Protein AF-N4XFB5-F1 (afdb_monomer)

Mean predicted aligned error: 8.37 Å

Nearest PDB structures (foldseek):
  8a1b-assembly1_A  TM=2.546E-01  e=5.188E+00  Escherichia coli

Radius of gyration: 20.3 Å; Cα contacts (8 Å, |Δi|>4): 115; chains: 1; bounding box: 40×22×82 Å

Secondary structure (DSSP, 8-state):
------------GGGS------HHHHTT--SSSB--SEEGGGTEE--PBPPHHHHHHHHHHHHHHHTS---TTTTHHHHHHHHHHHS-TTTTGGGHHHHHHHHHHHHHHH--

Foldseek 3Di:
DDDDPPPPPPPPPPPPPLPQDQLCVLLVPDPLQAAQDADVVVRGGGGHHADPVLSVVLVVLRVVVSNDDLALVVCLVSLLSNNCSRHDPPPCNVCSVVSSVSSNVSSVVVPD

Sequence (112 aa):
MTLNISRHSFVDSNTRSHQQWYPRDVLEICRDGRCVGYAHTKRRKCRMLIGSYSVSTMNEILDEMSRQLPDPTILRPQLRSLASYGLCGQFHRGQADSMVCKWSSMIYAAFP

Solvent-accessible surface area (backbone atoms only — not comparable to full-atom values): 6706 Å² total; per-residue (Å²): 139,83,86,81,81,80,77,77,75,76,77,69,84,76,70,72,61,85,72,73,52,58,50,49,70,64,59,68,58,72,96,72,54,38,17,72,35,72,35,71,97,73,75,40,71,35,80,53,66,46,55,68,68,32,50,52,51,40,51,53,51,41,54,57,52,34,77,47,78,81,41,51,79,79,42,41,67,57,38,43,50,42,26,61,43,33,23,35,79,88,83,32,55,87,44,28,66,61,47,30,54,52,43,34,52,40,35,45,71,76,52,119

Organism: Cochliobolus heterostrophus (strain C4 / ATCC 48331 / race T) (NCBI:txid665024)

Structure (mmCIF, N/CA/C/O backbone):
data_AF-N4XFB5-F1
#
_entry.id   AF-N4XFB5-F1
#
loop_
_atom_site.group_PDB
_atom_site.id
_atom_site.type_symbol
_atom_site.label_atom_id
_atom_site.label_alt_id
_atom_site.label_comp_id
_atom_site.label_asym_id
_atom_site.label_entity_id
_atom_site.label_seq_id
_atom_site.pdbx_PDB_ins_code
_atom_site.Cartn_x
_atom_site.Cartn_y
_atom_site.Cartn_z
_atom_site.occupancy
_atom_site.B_iso_or_equiv
_atom_site.auth_seq_id
_atom_site.auth_comp_id
_atom_site.auth_asym_id
_atom_site.auth_atom_id
_atom_site.pdbx_PDB_model_num
ATOM 1 N N . MET A 1 1 ? -24.905 2.165 62.724 1.00 39.31 1 MET A N 1
ATOM 2 C CA . MET A 1 1 ? -25.378 2.580 61.387 1.00 39.31 1 MET A CA 1
ATOM 3 C C . MET A 1 1 ? -24.157 2.710 60.492 1.00 39.31 1 MET A C 1
ATOM 5 O O . MET A 1 1 ? -23.426 3.682 60.607 1.00 39.31 1 MET A O 1
ATOM 9 N N . THR A 1 2 ? -23.854 1.678 59.712 1.00 39.84 2 THR A N 1
ATOM 10 C CA . THR A 1 2 ? -22.673 1.602 58.839 1.00 39.84 2 THR A CA 1
ATOM 11 C C . THR A 1 2 ? -23.086 1.951 57.411 1.00 39.84 2 THR A C 1
ATOM 13 O O . THR A 1 2 ? -23.990 1.331 56.856 1.00 39.84 2 THR A O 1
ATOM 16 N N . LEU A 1 3 ? -22.466 2.989 56.844 1.00 42.28 3 LEU A N 1
ATOM 17 C CA . LEU A 1 3 ? -22.739 3.474 55.492 1.00 42.28 3 LEU A CA 1
ATOM 18 C C . LEU A 1 3 ? -22.138 2.513 54.460 1.00 42.28 3 LEU A C 1
ATOM 20 O O . LEU A 1 3 ? -20.931 2.285 54.420 1.00 42.28 3 LEU A O 1
ATOM 24 N N . ASN A 1 4 ? -23.021 1.945 53.645 1.00 37.03 4 ASN A N 1
ATOM 25 C CA . ASN A 1 4 ? -22.719 1.052 52.538 1.00 37.03 4 ASN A CA 1
ATOM 26 C C . ASN A 1 4 ? -22.243 1.896 51.343 1.00 37.03 4 ASN A C 1
ATOM 28 O O . ASN A 1 4 ? -23.046 2.562 50.693 1.00 37.03 4 ASN A O 1
ATOM 32 N N . ILE A 1 5 ? -20.935 1.924 51.084 1.00 48.41 5 ILE A N 1
ATOM 33 C CA . ILE A 1 5 ? -20.376 2.595 49.906 1.00 48.41 5 ILE A CA 1
ATOM 34 C C . ILE A 1 5 ? -20.494 1.624 48.732 1.00 48.41 5 ILE A C 1
ATOM 36 O O . ILE A 1 5 ? -19.649 0.750 48.530 1.00 48.41 5 ILE A O 1
ATOM 40 N N . SER A 1 6 ? -21.567 1.773 47.956 1.00 47.50 6 SER A N 1
ATOM 41 C CA . SER A 1 6 ? -21.706 1.128 46.655 1.00 47.50 6 SER A CA 1
ATOM 42 C C . SER A 1 6 ? -20.611 1.648 45.724 1.00 47.50 6 SER A C 1
ATOM 44 O O . SER A 1 6 ? -20.660 2.778 45.239 1.00 47.50 6 SER A O 1
ATOM 46 N N . ARG A 1 7 ? -19.597 0.810 45.486 1.00 47.44 7 ARG A N 1
ATOM 47 C CA . ARG A 1 7 ? -18.624 0.986 44.405 1.00 47.44 7 ARG A CA 1
ATOM 48 C C . ARG A 1 7 ? -19.383 1.009 43.081 1.00 47.44 7 ARG A C 1
ATOM 50 O O . ARG A 1 7 ? -19.748 -0.038 42.557 1.00 47.44 7 ARG A O 1
ATOM 57 N N . HIS A 1 8 ? -19.599 2.205 42.545 1.00 48.97 8 HIS A N 1
ATOM 58 C CA . HIS A 1 8 ? -19.848 2.383 41.124 1.00 48.97 8 HIS A CA 1
ATOM 59 C C . HIS A 1 8 ? -18.661 1.775 40.376 1.00 48.97 8 HIS A C 1
ATOM 61 O O . HIS A 1 8 ? -17.552 2.310 40.402 1.00 48.97 8 HIS A O 1
ATOM 67 N N . SER A 1 9 ? -18.884 0.620 39.756 1.00 51.25 9 SER A N 1
ATOM 68 C CA . SER A 1 9 ? -17.999 0.080 38.739 1.00 51.25 9 SER A CA 1
ATOM 69 C C . SER A 1 9 ? -17.958 1.091 37.599 1.00 51.25 9 SER A C 1
ATOM 71 O O . SER A 1 9 ? -18.912 1.202 36.828 1.00 51.25 9 SER A O 1
ATOM 73 N N . PHE A 1 10 ? -16.872 1.863 37.537 1.00 49.97 10 PHE A N 1
ATOM 74 C CA . PHE A 1 10 ? -16.457 2.545 36.323 1.00 49.97 10 PHE A CA 1
ATOM 75 C C . PHE A 1 10 ? -16.399 1.477 35.235 1.00 49.97 10 PHE A C 1
ATOM 77 O O . PHE A 1 10 ? -15.565 0.575 35.278 1.00 49.97 10 PHE A O 1
ATOM 84 N N . VAL A 1 11 ? -17.358 1.527 34.317 1.00 54.25 11 VAL A N 1
ATOM 85 C CA . VAL A 1 11 ? -17.288 0.765 33.080 1.00 54.25 11 VAL A CA 1
ATOM 86 C C . VAL A 1 11 ? -16.102 1.358 32.337 1.00 54.25 11 VAL A C 1
ATOM 88 O O . VAL A 1 11 ? -16.174 2.473 31.828 1.00 54.25 11 VAL A O 1
ATOM 91 N N . ASP A 1 12 ? -14.978 0.649 32.395 1.00 46.31 12 ASP A N 1
ATOM 92 C CA . ASP A 1 12 ? -13.750 0.993 31.700 1.00 46.31 12 ASP A CA 1
ATOM 93 C C . ASP A 1 12 ? -14.048 1.070 30.197 1.00 46.31 12 ASP A C 1
ATOM 95 O O . ASP A 1 12 ? -14.167 0.059 29.500 1.00 46.31 12 ASP A O 1
ATOM 99 N N . SER A 1 13 ? -14.132 2.296 29.682 1.00 53.94 13 SER A N 1
ATOM 100 C CA . SER A 1 13 ? -14.209 2.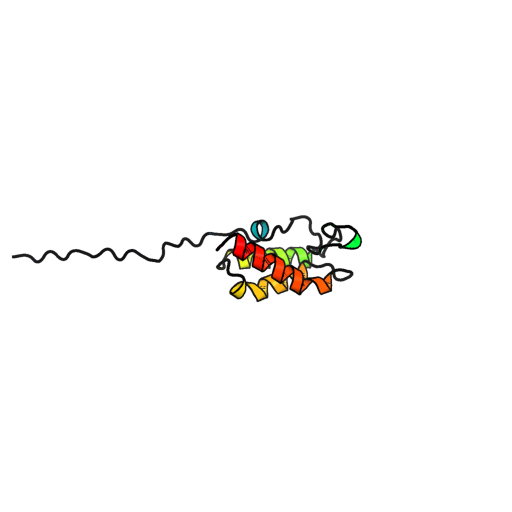624 28.251 1.00 53.94 13 SER A CA 1
ATOM 101 C C . SER A 1 13 ? -12.972 2.168 27.452 1.00 53.94 13 SER A C 1
ATOM 103 O O . SER A 1 13 ? -12.875 2.436 26.258 1.00 53.94 13 SER A O 1
ATOM 105 N N . ASN A 1 14 ? -12.029 1.466 28.089 1.00 49.50 14 ASN A N 1
ATOM 106 C CA . ASN A 1 14 ? -10.767 0.974 27.533 1.00 49.50 14 ASN A CA 1
ATOM 107 C C . ASN A 1 14 ? -10.856 -0.411 26.867 1.00 49.50 14 ASN A C 1
ATOM 109 O O . ASN A 1 14 ? -9.843 -0.972 26.462 1.00 49.50 14 ASN A O 1
ATOM 113 N N . THR A 1 15 ? -12.056 -0.973 26.720 1.00 46.00 15 THR A N 1
ATOM 114 C CA . THR A 1 15 ? -12.273 -2.277 26.066 1.00 46.00 15 THR A CA 1
ATOM 115 C C . THR A 1 15 ? -12.784 -2.165 24.629 1.00 46.00 15 THR A C 1
ATOM 117 O O . THR A 1 15 ? -13.276 -3.143 24.067 1.00 46.00 15 THR A O 1
ATOM 120 N N . ARG A 1 16 ? -12.566 -1.029 23.949 1.00 48.97 16 ARG A N 1
ATOM 121 C CA . ARG A 1 16 ? -12.325 -1.095 22.499 1.00 48.97 16 ARG A CA 1
ATOM 122 C C . ARG A 1 16 ? -10.935 -1.685 22.319 1.00 48.97 16 ARG A C 1
ATOM 124 O O . ARG A 1 16 ? -9.958 -0.962 22.164 1.00 48.97 16 ARG A O 1
ATOM 131 N N . SER A 1 17 ? -10.890 -3.010 22.455 1.00 51.59 17 SER A N 1
ATOM 132 C CA . SER A 1 17 ? -9.810 -3.887 22.026 1.00 51.59 17 SER A CA 1
ATOM 133 C C . SER A 1 17 ? -9.049 -3.213 20.893 1.00 51.59 17 SER A C 1
ATOM 135 O O . SER A 1 17 ? -9.672 -2.831 19.900 1.00 51.59 17 SER A O 1
ATOM 137 N N . HIS A 1 18 ? -7.737 -3.026 21.059 1.00 55.34 18 HIS A N 1
ATOM 138 C CA . HIS A 1 18 ? -6.827 -2.831 19.939 1.00 55.34 18 HIS A CA 1
ATOM 139 C C . HIS A 1 18 ? -7.069 -4.005 18.996 1.00 55.34 18 HIS A C 1
ATOM 141 O O . HIS A 1 18 ? -6.447 -5.059 19.129 1.00 55.34 18 HIS A O 1
ATOM 147 N N . GLN A 1 19 ? -8.053 -3.866 18.113 1.00 62.16 19 GLN A N 1
ATOM 148 C CA . GLN A 1 19 ? -8.410 -4.891 17.169 1.00 62.16 19 GLN A CA 1
ATOM 149 C C . GLN A 1 19 ? -7.236 -4.908 16.216 1.00 62.16 19 GLN A C 1
ATOM 151 O O . GLN A 1 19 ? -7.091 -4.031 15.367 1.00 62.16 19 GLN A O 1
ATOM 156 N N . GLN A 1 20 ? -6.328 -5.840 16.484 1.00 75.69 20 GLN A N 1
ATOM 157 C CA . GLN A 1 20 ? -5.143 -6.053 15.692 1.00 75.69 20 GLN A CA 1
ATOM 158 C C . GLN A 1 20 ? -5.643 -6.332 14.280 1.00 75.69 20 GLN A C 1
ATOM 160 O O . GLN A 1 20 ? -6.251 -7.367 14.008 1.00 75.69 20 GLN A O 1
ATOM 165 N N . TRP A 1 21 ? -5.503 -5.336 13.415 1.00 93.69 21 TRP A N 1
ATOM 166 C CA . TRP A 1 21 ? -5.894 -5.444 12.027 1.00 93.69 21 TRP A CA 1
ATOM 167 C C . TRP A 1 21 ? -4.688 -5.911 11.226 1.00 93.69 21 TRP A C 1
ATOM 169 O O . TRP A 1 21 ? -3.540 -5.742 11.640 1.00 93.69 21 TRP A O 1
ATOM 179 N N . TYR A 1 22 ? -4.950 -6.526 10.078 1.00 95.94 22 TYR A N 1
ATOM 180 C CA . TYR A 1 22 ? -3.917 -7.045 9.193 1.00 95.94 22 TYR A CA 1
ATOM 181 C C . TYR A 1 22 ? -3.857 -6.150 7.950 1.00 95.94 22 TYR A C 1
ATOM 183 O O . TYR A 1 22 ? -4.614 -6.383 7.004 1.00 95.94 22 TYR A O 1
ATOM 191 N N . PRO A 1 23 ? -2.977 -5.121 7.908 1.00 97.00 23 PRO A N 1
ATOM 192 C CA . PRO A 1 23 ? -2.996 -4.123 6.840 1.00 97.00 23 PRO A CA 1
ATOM 193 C C . PRO A 1 23 ? -2.843 -4.735 5.459 1.00 97.00 23 PRO A C 1
ATOM 195 O O . PRO A 1 23 ? -3.472 -4.303 4.506 1.00 97.00 23 PRO A O 1
ATOM 198 N N . ARG A 1 24 ? -2.044 -5.794 5.337 1.00 97.56 24 ARG A N 1
ATOM 199 C CA . ARG A 1 24 ? -1.872 -6.481 4.060 1.00 97.56 24 ARG A CA 1
ATOM 200 C C . ARG A 1 24 ? -3.188 -7.002 3.487 1.00 97.56 24 ARG A C 1
ATOM 202 O O . ARG A 1 24 ? -3.398 -6.871 2.282 1.00 97.56 24 ARG A O 1
ATOM 209 N N . ASP A 1 25 ? -4.012 -7.601 4.335 1.00 97.06 25 ASP A N 1
ATOM 210 C CA . ASP A 1 25 ? -5.244 -8.262 3.921 1.00 97.06 25 ASP A CA 1
ATOM 211 C C . ASP A 1 25 ? -6.311 -7.208 3.622 1.00 97.06 25 ASP A C 1
ATOM 213 O O . ASP A 1 25 ? -6.914 -7.236 2.552 1.00 97.06 25 ASP A O 1
ATOM 217 N N . VAL A 1 26 ? -6.435 -6.198 4.491 1.00 97.75 26 VAL A N 1
ATOM 218 C CA . VAL A 1 26 ? -7.344 -5.055 4.292 1.00 97.75 26 VAL A CA 1
ATOM 219 C C . VAL A 1 26 ? -6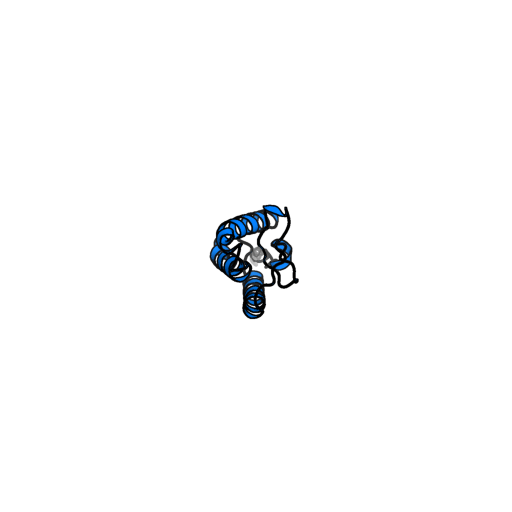.989 -4.250 3.041 1.00 97.75 26 VAL A C 1
ATOM 221 O O . VAL A 1 26 ? -7.880 -3.772 2.352 1.00 97.75 26 VAL A O 1
ATOM 224 N N . LEU A 1 27 ? -5.702 -4.102 2.717 1.00 97.88 27 LEU A N 1
ATOM 225 C CA . LEU A 1 27 ? -5.237 -3.349 1.546 1.00 97.88 27 LEU A CA 1
ATOM 226 C C . LEU A 1 27 ? -5.084 -4.208 0.277 1.00 97.88 27 LEU A C 1
ATOM 228 O O . LEU A 1 27 ? -4.650 -3.689 -0.760 1.00 97.88 27 LEU A O 1
ATOM 232 N N . GLU A 1 28 ? -5.410 -5.504 0.351 1.00 96.81 28 GLU A N 1
ATOM 233 C CA . GLU A 1 28 ? -5.278 -6.493 -0.733 1.00 96.81 28 GLU A CA 1
ATOM 234 C C . GLU A 1 28 ? -3.876 -6.525 -1.380 1.00 96.81 28 GLU A C 1
ATOM 236 O O . GLU A 1 28 ? -3.707 -6.667 -2.599 1.00 96.81 28 GLU A O 1
ATOM 241 N N . ILE A 1 29 ? -2.820 -6.390 -0.573 1.00 96.56 29 ILE A N 1
ATOM 242 C CA . ILE A 1 29 ? -1.442 -6.358 -1.078 1.00 96.56 29 ILE A CA 1
ATOM 243 C C . ILE A 1 29 ? -0.885 -7.779 -1.194 1.00 96.56 29 ILE A C 1
ATOM 245 O O . ILE A 1 29 ? -0.453 -8.395 -0.214 1.00 96.56 29 ILE A O 1
ATOM 249 N N . CYS A 1 30 ? -0.807 -8.289 -2.424 1.00 94.56 30 CYS A N 1
ATOM 250 C CA . CYS A 1 30 ? -0.255 -9.620 -2.685 1.00 94.56 30 CYS A CA 1
ATOM 251 C C . CYS A 1 30 ? 1.218 -9.747 -2.240 1.00 94.56 30 CYS A C 1
ATOM 253 O O . CYS A 1 30 ? 2.023 -8.835 -2.432 1.00 94.56 30 CYS A O 1
ATOM 255 N N . ARG A 1 31 ? 1.601 -10.923 -1.726 1.00 94.69 31 ARG A N 1
ATOM 256 C CA . ARG A 1 31 ? 2.989 -11.281 -1.364 1.00 94.69 31 ARG A CA 1
ATOM 257 C C . ARG A 1 31 ? 3.790 -11.800 -2.568 1.00 94.69 31 ARG A C 1
ATOM 259 O O . ARG A 1 31 ? 4.488 -12.799 -2.469 1.00 94.69 31 ARG A O 1
ATOM 266 N N . ASP A 1 32 ? 3.644 -11.161 -3.724 1.00 96.06 32 ASP A N 1
ATOM 267 C CA . ASP A 1 32 ? 4.244 -11.613 -4.990 1.00 96.06 32 ASP A CA 1
ATOM 268 C C . ASP A 1 32 ? 5.468 -10.792 -5.422 1.00 96.06 32 ASP A C 1
ATOM 270 O O . ASP A 1 32 ? 6.015 -11.035 -6.497 1.00 96.06 32 ASP A O 1
ATOM 274 N N . GLY A 1 33 ? 5.883 -9.807 -4.616 1.00 96.12 33 GLY A N 1
ATOM 275 C CA . GLY A 1 33 ? 7.004 -8.917 -4.934 1.00 96.12 33 GLY A CA 1
ATOM 276 C C . GLY A 1 33 ? 6.774 -8.084 -6.198 1.00 96.12 33 GLY A C 1
ATOM 277 O O . GLY A 1 33 ? 7.734 -7.630 -6.821 1.00 96.12 33 GLY A O 1
ATOM 278 N N . ARG A 1 34 ? 5.514 -7.915 -6.621 1.00 97.12 34 ARG A N 1
ATOM 279 C CA . ARG A 1 34 ? 5.149 -7.163 -7.823 1.00 97.12 34 ARG A CA 1
ATOM 280 C C . ARG A 1 34 ? 4.556 -5.813 -7.475 1.00 97.12 34 ARG A C 1
ATOM 282 O O . ARG A 1 34 ? 3.958 -5.618 -6.421 1.00 97.12 34 ARG A O 1
ATOM 289 N N . CYS A 1 35 ? 4.660 -4.919 -8.448 1.00 97.81 35 CYS A N 1
ATOM 290 C CA . CYS A 1 35 ? 4.049 -3.606 -8.437 1.00 97.81 35 CYS A CA 1
ATOM 291 C C . CYS A 1 35 ? 2.566 -3.665 -8.023 1.00 97.81 35 CYS A C 1
ATOM 293 O O . CYS A 1 35 ? 1.787 -4.443 -8.582 1.00 97.81 35 CYS A O 1
ATOM 295 N N . VAL A 1 36 ? 2.173 -2.809 -7.077 1.00 97.44 36 VAL A N 1
ATOM 296 C CA . VAL A 1 36 ? 0.787 -2.678 -6.585 1.00 97.44 36 VAL A CA 1
ATOM 297 C C . VAL A 1 36 ? -0.118 -1.897 -7.542 1.00 97.44 36 VAL A C 1
ATOM 299 O O . VAL A 1 36 ? -1.334 -1.895 -7.381 1.00 97.44 36 VAL A O 1
ATOM 302 N N . GLY A 1 37 ? 0.477 -1.246 -8.544 1.00 97.00 37 GLY A N 1
ATOM 303 C CA . GLY A 1 37 ? -0.219 -0.428 -9.529 1.00 97.00 37 GLY A CA 1
ATOM 304 C C . GL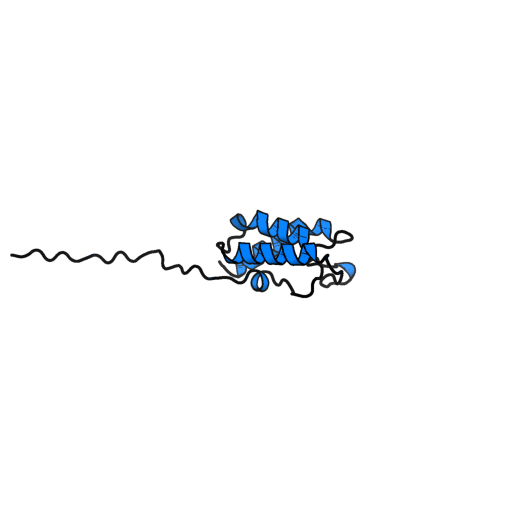Y A 1 37 ? -1.063 -1.235 -10.514 1.00 97.00 37 GLY A C 1
ATOM 305 O O . GLY A 1 37 ? -0.890 -2.447 -10.706 1.00 97.00 37 GLY A O 1
ATOM 306 N N . TYR A 1 38 ? -1.968 -0.534 -11.187 1.00 96.69 38 TYR A N 1
ATOM 307 C CA . TYR A 1 38 ? -2.898 -1.109 -12.152 1.00 96.69 38 TYR A CA 1
ATOM 308 C C . TYR A 1 38 ? -2.486 -0.777 -13.587 1.00 96.69 38 TYR A C 1
ATOM 310 O O . TYR A 1 38 ? -2.397 0.387 -13.976 1.00 96.69 38 TYR A O 1
ATOM 318 N N . ALA A 1 39 ? -2.283 -1.812 -14.403 1.00 95.25 39 ALA A N 1
ATOM 319 C CA . ALA A 1 39 ? -1.962 -1.662 -15.814 1.00 95.25 39 ALA A CA 1
ATOM 320 C C . ALA A 1 39 ? -3.256 -1.494 -16.626 1.00 95.25 39 ALA A C 1
ATOM 322 O O . ALA A 1 39 ? -3.834 -2.481 -17.092 1.00 95.25 39 ALA A O 1
ATOM 323 N N . HIS A 1 40 ? -3.700 -0.246 -16.815 1.00 91.81 40 HIS A N 1
ATOM 324 C CA . HIS A 1 40 ? -4.975 0.082 -17.474 1.00 91.81 40 HIS A CA 1
ATOM 325 C C . HIS A 1 40 ? -5.137 -0.572 -18.856 1.00 91.81 40 HIS A C 1
ATOM 327 O O . HIS A 1 40 ? -6.174 -1.170 -19.137 1.00 91.81 40 HIS A O 1
ATOM 333 N N . THR A 1 41 ? -4.091 -0.556 -19.688 1.00 92.75 41 THR A N 1
ATOM 334 C CA . THR A 1 41 ? -4.100 -1.148 -21.042 1.00 92.75 41 THR A CA 1
ATOM 335 C C . THR A 1 41 ? -4.250 -2.669 -21.047 1.00 92.75 41 THR A C 1
ATOM 337 O O . THR A 1 41 ? -4.645 -3.251 -22.053 1.00 92.75 41 THR A O 1
ATOM 340 N N . LYS A 1 42 ? -3.930 -3.333 -19.931 1.00 93.94 42 LYS A N 1
ATOM 341 C CA . LYS A 1 42 ? -4.045 -4.789 -19.758 1.00 93.94 42 LYS A CA 1
ATOM 342 C C . LYS A 1 42 ? -5.175 -5.182 -18.804 1.00 93.94 42 LYS A C 1
ATOM 344 O O . LYS A 1 42 ? -5.345 -6.372 -18.559 1.00 93.94 42 LYS A O 1
ATOM 349 N N . ARG A 1 43 ? -5.912 -4.198 -18.273 1.00 94.25 43 ARG A N 1
ATOM 350 C CA . ARG A 1 43 ? -7.034 -4.345 -17.333 1.00 94.25 43 ARG A CA 1
ATOM 351 C C . ARG A 1 43 ? -6.746 -5.293 -16.160 1.00 94.25 43 ARG A C 1
ATOM 353 O O . ARG A 1 43 ? -7.551 -6.158 -15.832 1.00 94.25 43 ARG A O 1
ATOM 360 N N . ARG A 1 44 ? -5.556 -5.183 -15.563 1.00 94.44 44 ARG A N 1
ATOM 361 C CA . ARG A 1 44 ? -5.127 -6.042 -14.446 1.00 94.44 44 ARG A CA 1
ATOM 362 C C . ARG A 1 44 ? -4.028 -5.396 -13.609 1.00 94.44 44 ARG A C 1
ATOM 364 O O . ARG A 1 44 ? -3.375 -4.455 -14.061 1.00 94.44 44 ARG A O 1
ATOM 371 N N . LYS A 1 45 ? -3.749 -5.974 -12.433 1.00 95.00 45 LYS A N 1
ATOM 372 C CA . LYS A 1 45 ? -2.561 -5.648 -11.625 1.00 95.00 45 LYS A CA 1
ATOM 373 C C . LYS A 1 45 ? -1.284 -5.749 -12.469 1.00 95.00 45 LYS A C 1
ATOM 375 O O . LYS A 1 45 ? -1.116 -6.674 -13.285 1.00 95.00 45 LYS A O 1
ATOM 380 N N . CYS A 1 46 ? -0.383 -4.793 -12.271 1.00 96.50 46 CYS A N 1
ATOM 381 C CA . CYS A 1 46 ? 0.941 -4.812 -12.867 1.00 96.50 46 CYS A CA 1
ATOM 382 C C . CYS A 1 46 ? 1.698 -6.096 -12.469 1.00 96.50 46 CYS A C 1
ATOM 384 O O . CYS A 1 46 ? 1.577 -6.601 -11.357 1.00 96.50 46 CYS A O 1
ATOM 386 N N . ARG A 1 47 ? 2.471 -6.658 -13.407 1.00 95.75 47 ARG A N 1
ATOM 387 C CA . ARG A 1 47 ? 3.293 -7.860 -13.169 1.00 95.75 47 ARG A CA 1
ATOM 388 C C . ARG A 1 47 ? 4.788 -7.566 -13.028 1.00 95.75 47 ARG A C 1
ATOM 390 O O . ARG A 1 47 ? 5.549 -8.506 -12.836 1.00 95.75 47 ARG A O 1
ATOM 397 N N . MET A 1 48 ? 5.196 -6.299 -13.126 1.00 96.25 48 MET A N 1
ATOM 398 C CA . MET A 1 48 ? 6.593 -5.908 -12.931 1.00 96.25 48 MET A CA 1
ATOM 399 C C . MET A 1 48 ? 7.009 -6.204 -11.497 1.00 96.25 48 MET A C 1
ATOM 401 O O . MET A 1 48 ? 6.278 -5.852 -10.571 1.00 96.25 48 MET A O 1
ATOM 405 N N . LEU A 1 49 ? 8.170 -6.832 -11.330 1.00 96.56 49 LEU A N 1
ATOM 406 C CA . LEU A 1 49 ? 8.790 -6.997 -10.023 1.00 96.56 49 LEU A CA 1
ATOM 407 C C . LEU A 1 49 ? 9.251 -5.634 -9.498 1.00 96.56 49 LEU A C 1
ATOM 409 O O . LEU A 1 49 ? 9.663 -4.767 -10.273 1.00 96.56 49 LEU A O 1
ATOM 413 N N . ILE A 1 50 ? 9.163 -5.457 -8.187 1.00 96.56 50 ILE A N 1
ATOM 414 C CA . ILE A 1 50 ? 9.814 -4.356 -7.474 1.00 96.56 50 ILE A CA 1
ATOM 415 C C . ILE A 1 50 ? 11.120 -4.861 -6.850 1.00 96.56 50 ILE A C 1
ATOM 417 O O . ILE A 1 50 ? 11.329 -6.067 -6.713 1.00 96.56 50 ILE A O 1
ATOM 421 N N . GLY A 1 51 ? 12.025 -3.940 -6.516 1.00 96.06 51 GLY A N 1
ATOM 422 C CA . GLY A 1 51 ? 13.311 -4.298 -5.917 1.00 96.06 51 GLY A CA 1
ATOM 423 C C . GLY A 1 51 ? 13.139 -4.959 -4.548 1.00 96.06 51 GLY A C 1
ATOM 424 O O . GLY A 1 51 ? 12.194 -4.652 -3.823 1.00 96.06 51 GLY A O 1
ATOM 425 N N . SER A 1 52 ? 14.076 -5.831 -4.168 1.00 96.50 52 SER A N 1
ATOM 426 C CA . SER A 1 52 ? 14.070 -6.499 -2.856 1.00 96.50 52 SER A CA 1
ATOM 427 C C . SER A 1 52 ? 14.035 -5.500 -1.697 1.00 96.50 52 SER A C 1
ATOM 429 O O . SER A 1 52 ? 13.261 -5.687 -0.766 1.00 96.50 52 SER A O 1
ATOM 431 N N . TYR A 1 53 ? 14.794 -4.403 -1.802 1.00 96.94 53 TYR A N 1
ATOM 432 C CA . TYR A 1 53 ? 14.755 -3.292 -0.848 1.00 96.94 53 TYR A CA 1
ATOM 433 C C . TYR A 1 53 ? 13.335 -2.740 -0.677 1.00 96.94 53 TYR A C 1
ATOM 435 O O . TYR A 1 53 ? 12.834 -2.655 0.437 1.00 96.94 53 TYR A O 1
ATOM 443 N N . SER A 1 54 ? 12.640 -2.464 -1.785 1.00 96.69 54 SER A N 1
ATOM 444 C CA . SER A 1 54 ? 11.256 -1.990 -1.756 1.00 96.69 54 SER A CA 1
ATOM 445 C C . SER A 1 54 ? 10.312 -2.998 -1.102 1.00 96.69 54 SER A C 1
ATOM 447 O O . SER A 1 54 ? 9.465 -2.600 -0.311 1.00 96.69 54 SER A O 1
ATOM 449 N N . VAL A 1 55 ? 10.466 -4.298 -1.385 1.00 97.69 55 VAL A N 1
ATOM 450 C CA . VAL A 1 55 ? 9.663 -5.353 -0.740 1.00 97.69 55 VAL A CA 1
ATOM 451 C C . VAL A 1 55 ? 9.877 -5.357 0.774 1.00 97.69 55 VAL A C 1
ATOM 453 O O . VAL A 1 55 ? 8.896 -5.394 1.518 1.00 97.69 55 VAL A O 1
ATOM 456 N N . SER A 1 56 ? 11.129 -5.298 1.234 1.00 98.12 56 SER A N 1
ATOM 457 C CA . SER A 1 56 ? 11.456 -5.256 2.664 1.00 98.12 56 SER A CA 1
ATOM 458 C C . SER A 1 56 ? 10.864 -4.020 3.338 1.00 98.12 56 SER A C 1
ATOM 460 O O . SER A 1 56 ? 10.127 -4.161 4.311 1.00 98.12 56 SER A O 1
ATOM 462 N N . THR A 1 57 ? 11.065 -2.833 2.764 1.00 98.25 57 THR A N 1
ATOM 463 C CA . THR A 1 57 ? 10.516 -1.585 3.312 1.00 98.25 57 THR A CA 1
ATOM 464 C C . THR A 1 57 ? 8.987 -1.581 3.327 1.00 98.25 57 THR A C 1
ATOM 466 O O . THR A 1 57 ? 8.377 -1.131 4.292 1.00 98.25 57 THR A O 1
ATOM 469 N N . MET A 1 58 ? 8.324 -2.133 2.305 1.00 98.12 58 MET A N 1
ATOM 470 C CA . MET A 1 58 ? 6.867 -2.304 2.342 1.00 98.12 58 MET A CA 1
ATOM 471 C C . MET A 1 58 ? 6.422 -3.204 3.498 1.00 98.12 58 MET A C 1
ATOM 473 O O . MET A 1 58 ? 5.393 -2.935 4.113 1.00 98.12 58 MET A O 1
ATOM 477 N N . ASN A 1 59 ? 7.158 -4.282 3.783 1.00 98.06 59 ASN A N 1
ATOM 478 C CA . ASN A 1 59 ? 6.830 -5.175 4.892 1.00 98.06 59 ASN A CA 1
ATOM 479 C C . ASN A 1 59 ? 6.990 -4.472 6.246 1.00 98.06 59 ASN A C 1
ATOM 481 O O . ASN A 1 59 ? 6.122 -4.639 7.096 1.00 98.06 59 ASN A O 1
ATOM 485 N N . GLU A 1 60 ? 8.038 -3.664 6.417 1.00 98.25 60 GLU A N 1
ATOM 486 C CA . GLU A 1 60 ? 8.257 -2.844 7.618 1.00 98.25 60 GLU A CA 1
ATOM 487 C C . GLU A 1 60 ? 7.131 -1.823 7.820 1.00 98.25 60 GLU A C 1
ATOM 489 O O . GLU A 1 60 ? 6.583 -1.721 8.915 1.00 98.25 60 GLU A O 1
ATOM 494 N N . ILE A 1 61 ? 6.715 -1.129 6.754 1.00 98.31 61 ILE A N 1
ATOM 495 C CA . ILE A 1 61 ? 5.590 -0.184 6.815 1.00 98.31 61 ILE A CA 1
ATOM 496 C C . ILE A 1 61 ? 4.297 -0.909 7.209 1.00 98.31 61 ILE A C 1
ATOM 498 O O . ILE A 1 61 ? 3.551 -0.426 8.055 1.00 98.31 61 ILE A O 1
ATOM 502 N N . LEU A 1 62 ? 4.020 -2.079 6.625 1.00 97.88 62 LEU A N 1
ATOM 503 C CA . LEU A 1 62 ? 2.825 -2.859 6.965 1.00 97.88 62 LEU A CA 1
ATOM 504 C C . LEU A 1 62 ? 2.850 -3.356 8.418 1.00 97.88 62 LEU A C 1
ATOM 506 O O . LEU A 1 62 ? 1.803 -3.376 9.064 1.00 97.88 62 LEU A O 1
ATOM 510 N N . ASP A 1 63 ? 4.020 -3.731 8.934 1.00 96.62 63 ASP A N 1
ATOM 511 C CA . ASP A 1 63 ? 4.205 -4.086 10.343 1.00 96.62 63 ASP A CA 1
ATOM 512 C C . ASP A 1 63 ? 3.950 -2.877 11.260 1.00 96.62 63 ASP A C 1
ATOM 514 O O . ASP A 1 63 ? 3.189 -2.973 12.222 1.00 96.62 63 ASP A O 1
ATOM 518 N N . GLU A 1 64 ? 4.483 -1.703 10.915 1.00 96.00 64 GLU A N 1
ATOM 519 C CA . GLU A 1 64 ? 4.244 -0.458 11.651 1.00 96.00 64 GLU A CA 1
ATOM 520 C C . GLU A 1 64 ? 2.764 -0.058 11.671 1.00 96.00 64 GLU A C 1
ATOM 522 O O . GLU A 1 64 ? 2.231 0.291 12.727 1.00 96.00 64 GLU A O 1
ATOM 527 N N . MET A 1 65 ? 2.086 -0.144 10.525 1.00 96.69 65 MET A N 1
ATOM 528 C CA . MET A 1 65 ? 0.658 0.155 10.408 1.00 96.69 65 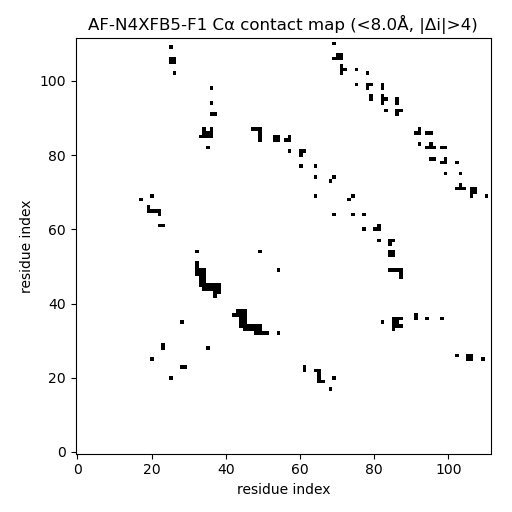MET A CA 1
ATOM 529 C C . MET A 1 65 ? -0.197 -0.796 11.253 1.00 96.69 65 MET A C 1
ATOM 531 O O . MET A 1 65 ? -1.201 -0.367 11.815 1.00 96.69 65 MET A O 1
ATOM 535 N N . SER A 1 66 ? 0.204 -2.065 11.391 1.00 95.94 66 SER A N 1
ATOM 536 C CA . SER A 1 66 ? -0.550 -3.060 12.172 1.00 95.94 66 SER A CA 1
ATOM 537 C C . SER A 1 66 ? -0.630 -2.737 13.670 1.00 95.94 66 SER A C 1
ATOM 539 O O . SER A 1 66 ? -1.513 -3.232 14.369 1.00 95.94 66 SER A O 1
ATOM 541 N N . ARG A 1 67 ? 0.277 -1.880 14.161 1.00 94.44 67 ARG A N 1
ATOM 542 C CA . ARG A 1 67 ? 0.320 -1.397 15.550 1.00 94.44 67 ARG A CA 1
ATOM 543 C C . ARG A 1 67 ? -0.464 -0.100 15.771 1.00 94.44 67 ARG A C 1
ATOM 545 O O . ARG A 1 67 ? -0.566 0.359 16.906 1.00 94.44 67 ARG A O 1
ATOM 552 N N . GLN A 1 68 ? -0.983 0.506 14.706 1.00 94.06 68 GLN A N 1
ATOM 553 C CA . GLN A 1 68 ? -1.720 1.768 14.737 1.00 94.06 68 GLN A CA 1
ATOM 554 C C . GLN A 1 68 ? -3.219 1.533 14.557 1.00 94.06 68 GLN A C 1
ATOM 556 O O . GLN A 1 68 ? -3.645 0.493 14.052 1.00 94.06 68 GLN A O 1
ATOM 561 N N . LEU A 1 69 ? -4.023 2.523 14.950 1.00 93.12 69 LEU A N 1
ATOM 562 C CA . LEU A 1 69 ? -5.454 2.529 14.660 1.00 93.12 69 LEU A CA 1
ATOM 563 C C . LEU A 1 69 ? -5.671 2.513 13.135 1.00 93.12 69 LEU A C 1
ATOM 565 O O . LEU A 1 69 ? -4.975 3.254 12.434 1.00 93.12 69 LEU A O 1
ATOM 569 N N . PRO A 1 70 ? -6.617 1.709 12.613 1.00 95.25 70 PRO A N 1
ATOM 570 C CA . PRO A 1 70 ? -6.953 1.673 11.193 1.00 95.25 70 PRO A CA 1
ATOM 571 C C . PRO A 1 70 ? -7.729 2.934 10.768 1.00 95.25 70 PRO A C 1
ATOM 573 O O . PRO A 1 70 ? -8.881 2.863 10.356 1.00 95.25 70 PRO A O 1
ATOM 576 N N . ASP A 1 71 ? -7.095 4.103 10.879 1.00 95.50 71 ASP A N 1
ATOM 57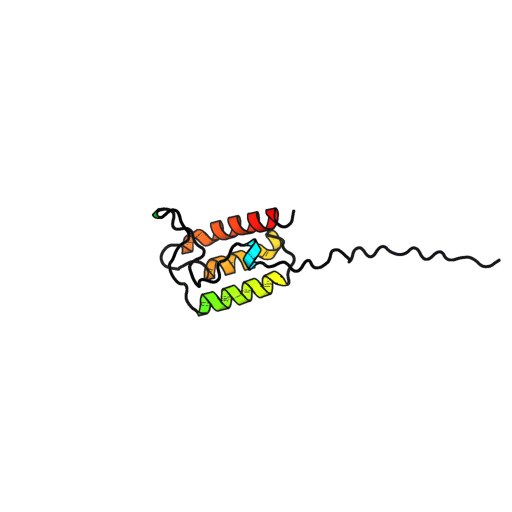7 C CA . ASP A 1 71 ? -7.642 5.406 10.499 1.00 95.50 71 ASP A CA 1
ATOM 578 C C . ASP A 1 71 ? -6.920 5.924 9.238 1.00 95.50 71 ASP A C 1
ATOM 580 O O . ASP A 1 71 ? -5.717 6.206 9.282 1.00 95.50 71 ASP A O 1
ATOM 584 N N . PRO A 1 72 ? -7.621 6.090 8.102 1.00 95.19 72 PRO A N 1
ATOM 585 C CA . PRO A 1 72 ? -7.024 6.559 6.852 1.00 95.19 72 PRO A CA 1
ATOM 586 C C . PRO A 1 72 ? -6.366 7.938 6.924 1.00 95.19 72 PRO A C 1
ATOM 588 O O . PRO A 1 72 ? -5.457 8.221 6.139 1.00 95.19 72 PRO A O 1
ATOM 591 N N . THR A 1 73 ? -6.843 8.807 7.815 1.00 96.31 73 THR A N 1
ATOM 592 C CA . THR A 1 73 ? -6.327 10.164 8.007 1.00 96.31 73 THR A CA 1
ATOM 593 C C . THR A 1 73 ? -4.983 10.114 8.720 1.00 96.31 73 THR A C 1
ATOM 595 O O . THR A 1 73 ? -4.026 10.738 8.258 1.00 96.31 73 THR A O 1
ATOM 598 N N . ILE A 1 74 ? -4.888 9.314 9.788 1.00 95.56 74 ILE A N 1
ATOM 599 C CA . ILE A 1 74 ? -3.646 9.111 10.551 1.00 95.56 74 ILE A CA 1
ATOM 600 C C . ILE A 1 74 ? -2.618 8.352 9.705 1.00 95.56 74 ILE A C 1
ATOM 602 O O . ILE A 1 74 ? -1.460 8.755 9.632 1.00 95.56 74 ILE A O 1
ATOM 606 N N . LEU A 1 75 ? -3.049 7.298 9.006 1.00 97.75 75 LEU A N 1
ATOM 607 C CA . LEU A 1 75 ? -2.178 6.408 8.230 1.00 97.75 75 LEU A CA 1
ATOM 608 C C . LEU A 1 75 ? -1.751 6.979 6.870 1.00 97.75 75 LEU A C 1
ATOM 610 O O . LEU A 1 75 ? -1.001 6.333 6.133 1.00 97.75 75 LEU A O 1
ATOM 614 N N . ARG A 1 76 ? -2.223 8.172 6.488 1.00 97.81 76 ARG A N 1
ATOM 615 C CA . ARG A 1 76 ? -1.951 8.767 5.169 1.00 97.81 76 ARG A CA 1
ATOM 616 C C . ARG A 1 76 ? -0.452 8.836 4.818 1.00 97.81 76 ARG A C 1
ATOM 618 O O . ARG A 1 76 ? -0.123 8.514 3.671 1.00 97.81 76 ARG A O 1
ATOM 625 N N . PRO A 1 77 ? 0.470 9.213 5.730 1.00 98.12 77 PRO A N 1
ATOM 626 C CA . PRO A 1 77 ? 1.904 9.194 5.444 1.00 98.12 77 PRO A CA 1
ATOM 627 C C . PRO A 1 77 ? 2.423 7.786 5.129 1.00 98.12 77 PRO A C 1
ATOM 629 O O . PRO A 1 77 ? 3.112 7.605 4.123 1.00 98.12 77 PRO A O 1
ATOM 632 N N . GLN A 1 78 ? 2.040 6.778 5.921 1.00 98.56 78 GLN A N 1
ATOM 633 C CA . GLN A 1 78 ? 2.427 5.384 5.696 1.00 98.56 78 GLN A CA 1
ATOM 634 C C . GLN A 1 78 ? 1.854 4.847 4.385 1.00 98.56 78 GLN A C 1
ATOM 636 O O . GLN A 1 78 ? 2.587 4.229 3.619 1.00 98.56 78 GLN A O 1
ATOM 641 N N . LEU A 1 79 ? 0.591 5.147 4.064 1.00 98.50 79 LEU A N 1
ATOM 642 C CA . LEU A 1 79 ? -0.021 4.774 2.784 1.00 98.50 79 LEU A CA 1
ATOM 643 C C . LEU A 1 79 ? 0.741 5.375 1.595 1.00 98.50 79 LEU A C 1
ATOM 645 O O . LEU A 1 79 ? 0.966 4.697 0.590 1.00 98.50 79 LEU A O 1
ATOM 649 N N . ARG A 1 80 ? 1.183 6.634 1.700 1.00 98.31 80 ARG A N 1
ATOM 650 C CA . ARG A 1 80 ? 1.960 7.293 0.640 1.00 98.31 80 ARG A CA 1
ATOM 651 C C . ARG A 1 80 ? 3.349 6.678 0.475 1.00 98.31 80 ARG A C 1
ATOM 653 O O . ARG A 1 80 ? 3.790 6.459 -0.658 1.00 98.31 80 ARG A O 1
ATOM 660 N N . SER A 1 81 ? 4.024 6.372 1.581 1.00 98.12 81 SER A N 1
ATOM 661 C CA . SER A 1 81 ? 5.303 5.655 1.567 1.00 98.12 81 SER A CA 1
ATOM 662 C C . SER A 1 81 ? 5.138 4.257 0.971 1.00 98.12 81 SER A C 1
ATOM 664 O O . SER A 1 81 ? 5.869 3.885 0.054 1.00 98.12 81 SER A O 1
ATOM 666 N N . LEU A 1 82 ? 4.112 3.522 1.399 1.00 98.19 82 LEU A N 1
ATOM 667 C CA . LEU A 1 82 ? 3.779 2.190 0.901 1.00 98.19 82 LEU A CA 1
ATOM 668 C C . LEU A 1 82 ? 3.529 2.198 -0.610 1.00 98.19 82 LEU A C 1
ATOM 670 O O . LEU A 1 82 ? 4.038 1.333 -1.321 1.00 98.19 82 LEU A O 1
ATOM 674 N N . ALA A 1 83 ? 2.808 3.198 -1.123 1.00 98.00 83 ALA A N 1
ATOM 675 C CA . ALA A 1 83 ? 2.604 3.368 -2.558 1.00 98.00 83 ALA A CA 1
ATOM 676 C C . ALA A 1 83 ? 3.923 3.679 -3.283 1.00 98.00 83 ALA A C 1
ATOM 678 O O . ALA A 1 83 ? 4.200 3.109 -4.336 1.00 98.00 83 ALA A O 1
ATOM 679 N N . SER A 1 84 ? 4.764 4.539 -2.706 1.00 97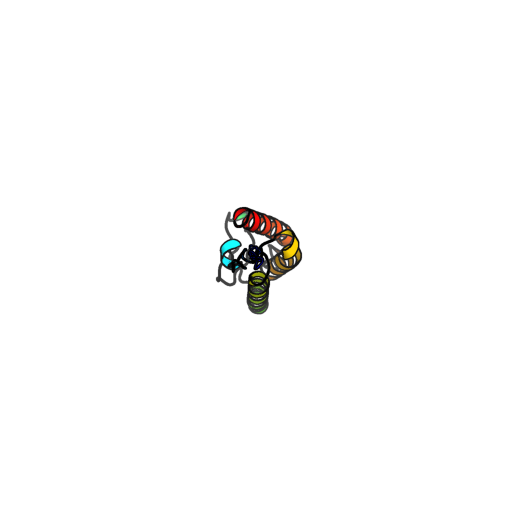.19 84 SER A N 1
ATOM 680 C CA . SER A 1 84 ? 6.041 4.937 -3.311 1.00 97.19 84 SER A CA 1
ATOM 681 C C . SER A 1 84 ? 7.008 3.760 -3.468 1.00 97.19 84 SER A C 1
ATOM 683 O O . SER A 1 84 ? 7.663 3.653 -4.503 1.00 97.19 84 SER A O 1
ATOM 685 N N . TYR A 1 85 ? 7.058 2.851 -2.489 1.00 97.75 85 TYR A N 1
ATOM 686 C CA . TYR A 1 85 ? 7.857 1.623 -2.577 1.00 97.75 85 TYR A CA 1
ATOM 687 C C . TYR A 1 85 ? 7.156 0.506 -3.364 1.00 97.75 85 TYR A C 1
ATOM 689 O O . TYR A 1 85 ? 7.816 -0.314 -3.999 1.00 97.75 85 TYR A O 1
ATOM 697 N N . GLY A 1 86 ? 5.823 0.476 -3.365 1.00 97.31 86 GLY A N 1
ATOM 698 C CA . GLY A 1 86 ? 5.037 -0.553 -4.043 1.00 97.31 86 GLY A CA 1
ATOM 699 C C . GLY A 1 86 ? 4.857 -0.350 -5.543 1.00 97.31 86 GLY A C 1
ATOM 700 O O . GLY A 1 86 ? 4.442 -1.283 -6.229 1.00 97.31 86 GLY A O 1
ATOM 701 N N . LEU A 1 87 ? 5.133 0.837 -6.081 1.00 97.81 87 LEU A N 1
ATOM 702 C CA . LEU A 1 87 ? 4.944 1.147 -7.498 1.00 97.81 87 LEU A CA 1
ATOM 703 C C . LEU A 1 87 ? 6.251 0.998 -8.279 1.00 97.81 87 LEU A C 1
ATOM 705 O O . LEU A 1 87 ? 7.293 1.527 -7.903 1.00 97.81 87 LEU A O 1
ATOM 709 N N . CYS A 1 88 ? 6.200 0.316 -9.426 1.00 96.06 88 CYS A N 1
ATOM 710 C CA . CYS A 1 88 ? 7.363 0.239 -10.305 1.00 96.06 88 CYS A CA 1
ATOM 711 C C . CYS A 1 88 ? 7.697 1.629 -10.875 1.00 96.06 88 CYS A C 1
ATOM 713 O O . CYS A 1 88 ? 6.823 2.311 -11.427 1.00 96.06 88 CYS A O 1
ATOM 715 N N . GLY A 1 89 ? 8.975 2.011 -10.810 1.00 87.56 89 GLY A N 1
ATOM 716 C CA . GLY A 1 89 ? 9.439 3.338 -11.224 1.00 87.56 89 GLY A CA 1
ATOM 717 C C . GLY A 1 89 ? 9.200 3.669 -12.701 1.00 87.56 89 GLY A C 1
ATOM 718 O O . GLY A 1 89 ? 9.033 4.836 -13.032 1.00 87.56 89 GLY A O 1
ATOM 719 N N . GLN A 1 90 ? 9.126 2.658 -13.574 1.00 84.81 90 GLN A N 1
ATOM 720 C CA . GLN A 1 90 ? 9.045 2.851 -15.026 1.00 84.81 90 GLN A CA 1
ATOM 721 C C . GLN A 1 90 ? 7.663 3.299 -15.526 1.00 84.81 90 GLN A C 1
ATOM 723 O O . GLN A 1 90 ? 7.582 4.117 -16.434 1.00 84.81 90 GLN A O 1
ATOM 728 N N . PHE A 1 91 ? 6.578 2.757 -14.963 1.00 89.75 91 PHE A N 1
ATOM 729 C CA . PHE A 1 91 ? 5.235 2.913 -15.548 1.00 89.75 91 PHE A CA 1
ATOM 730 C C . PHE A 1 91 ? 4.178 3.449 -14.587 1.00 89.75 91 PHE A C 1
ATOM 732 O O . PHE A 1 91 ? 3.217 4.066 -15.031 1.00 89.75 91 PHE A O 1
ATOM 739 N N . HIS A 1 92 ? 4.315 3.199 -13.283 1.00 96.06 92 HIS A N 1
ATOM 740 C CA . HIS A 1 92 ? 3.208 3.399 -12.344 1.00 96.06 92 HIS A CA 1
ATOM 741 C C . HIS A 1 92 ? 3.548 4.350 -11.196 1.00 96.06 92 HIS A C 1
ATOM 743 O O . HIS A 1 92 ? 2.731 4.512 -10.302 1.00 96.06 92 HIS A O 1
ATOM 749 N N . ARG A 1 93 ? 4.698 5.040 -11.221 1.00 92.06 93 ARG A N 1
ATOM 750 C CA . ARG A 1 93 ? 5.078 6.013 -10.178 1.00 92.06 93 ARG A CA 1
ATOM 751 C C . ARG A 1 93 ? 4.010 7.096 -9.954 1.00 92.06 93 ARG A C 1
ATOM 753 O O . ARG A 1 93 ? 3.771 7.489 -8.820 1.00 92.06 93 ARG A O 1
ATOM 760 N N . GLY A 1 94 ? 3.329 7.526 -11.020 1.00 94.56 94 GLY A N 1
ATOM 761 C CA . GLY A 1 94 ? 2.238 8.506 -10.953 1.00 94.56 94 GLY A CA 1
ATOM 762 C C . GLY A 1 94 ? 0.940 7.997 -10.311 1.00 94.56 94 GLY A C 1
ATOM 763 O O . GLY A 1 94 ? 0.035 8.788 -10.081 1.00 94.56 94 GLY A O 1
ATOM 764 N N . GLN A 1 95 ? 0.826 6.701 -9.997 1.00 97.06 95 GLN A N 1
ATOM 765 C CA . GLN A 1 95 ? -0.368 6.138 -9.356 1.00 97.06 95 GLN A CA 1
ATOM 766 C C . GLN A 1 95 ? -0.360 6.269 -7.827 1.00 97.06 95 GLN A C 1
ATOM 768 O O . GLN A 1 95 ? -1.318 5.826 -7.196 1.00 97.06 95 GLN A O 1
ATOM 773 N N . ALA A 1 96 ? 0.666 6.874 -7.218 1.00 97.25 96 ALA A N 1
ATOM 774 C CA . ALA A 1 96 ? 0.807 6.931 -5.761 1.00 97.25 96 ALA A CA 1
ATOM 775 C C . ALA A 1 96 ? -0.444 7.482 -5.061 1.00 97.25 96 ALA A C 1
ATOM 777 O O . ALA A 1 96 ? -1.008 6.806 -4.204 1.00 97.25 96 ALA A O 1
ATOM 778 N N . ASP A 1 97 ? -0.941 8.644 -5.489 1.00 97.56 97 ASP A N 1
ATOM 779 C CA . ASP A 1 97 ? -2.125 9.255 -4.878 1.00 97.56 97 ASP A CA 1
ATOM 780 C C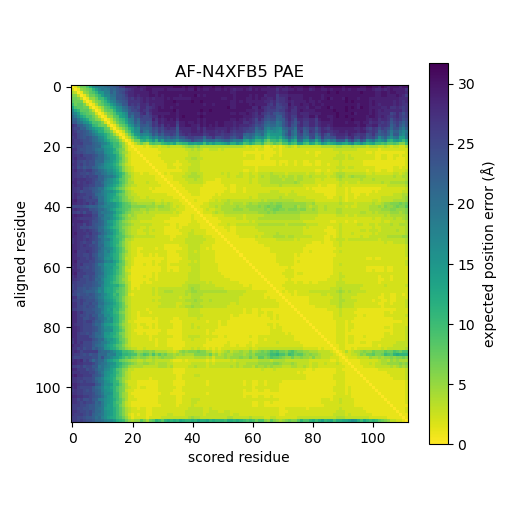 . ASP A 1 97 ? -3.388 8.412 -5.106 1.00 97.56 97 ASP A C 1
ATOM 782 O O . ASP A 1 97 ? -4.203 8.257 -4.199 1.00 97.56 97 ASP A O 1
ATOM 786 N N . SER A 1 98 ? -3.524 7.780 -6.278 1.00 97.38 98 SER A N 1
ATOM 787 C CA . SER A 1 98 ? -4.654 6.882 -6.553 1.00 97.38 98 SER A CA 1
ATOM 788 C C . SER A 1 98 ? -4.638 5.629 -5.670 1.00 97.38 98 SER A C 1
ATOM 790 O O . SER A 1 98 ? -5.695 5.182 -5.224 1.00 97.38 98 SER A O 1
ATOM 792 N N . MET A 1 99 ? -3.449 5.095 -5.364 1.00 98.25 99 MET A N 1
ATOM 793 C CA . MET A 1 99 ? -3.295 3.967 -4.447 1.00 98.25 99 MET A CA 1
ATOM 794 C C . MET A 1 99 ? -3.638 4.371 -3.015 1.00 98.25 99 MET A C 1
ATOM 796 O O . ME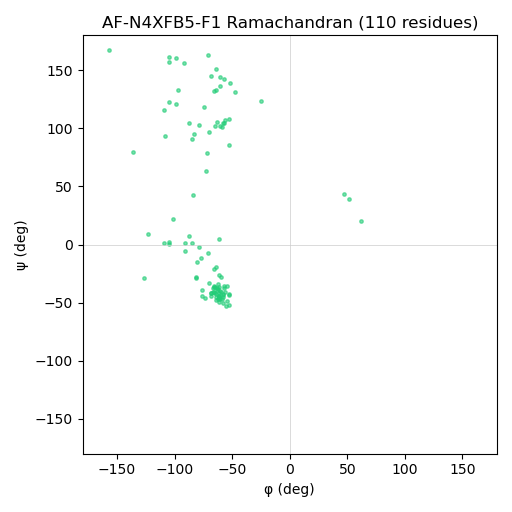T A 1 99 ? -4.358 3.634 -2.348 1.00 98.25 99 MET A O 1
ATOM 800 N N . VAL A 1 100 ? -3.200 5.556 -2.570 1.00 98.44 100 VAL A N 1
ATOM 801 C CA . VAL A 1 100 ? -3.577 6.101 -1.256 1.00 98.44 100 VAL A CA 1
ATOM 802 C C . VAL A 1 100 ? -5.094 6.232 -1.154 1.00 98.44 100 VAL A C 1
ATOM 804 O O . VAL A 1 100 ? -5.670 5.703 -0.211 1.00 98.44 100 VAL A O 1
ATOM 807 N N . CYS A 1 101 ? -5.754 6.850 -2.139 1.00 98.44 101 CYS A N 1
ATOM 808 C CA . CYS A 1 101 ? -7.214 6.976 -2.145 1.00 98.44 101 CYS A CA 1
ATOM 809 C C . CYS A 1 101 ? -7.912 5.611 -2.100 1.00 98.44 101 CYS A C 1
ATOM 811 O O . CYS A 1 101 ? -8.809 5.420 -1.281 1.00 98.44 101 CYS A O 1
ATOM 813 N N . LYS A 1 102 ? -7.473 4.649 -2.927 1.00 98.19 102 LYS A N 1
ATOM 814 C CA . LYS A 1 102 ? -8.017 3.283 -2.923 1.00 98.19 102 LYS A CA 1
ATOM 815 C C . LYS A 1 102 ? -7.916 2.661 -1.528 1.00 98.19 102 LYS A C 1
ATOM 817 O O . LYS A 1 102 ? -8.910 2.177 -0.998 1.00 98.19 102 LYS A O 1
ATOM 822 N N . TRP A 1 103 ? -6.727 2.672 -0.939 1.00 98.56 103 TRP A N 1
ATOM 823 C CA . TRP A 1 103 ? -6.475 2.055 0.359 1.00 98.56 103 TRP A CA 1
ATOM 824 C C . TRP A 1 103 ? -7.203 2.754 1.504 1.00 98.56 103 TRP A C 1
ATOM 826 O O . TRP A 1 103 ? -7.743 2.076 2.373 1.00 98.56 103 TRP A O 1
ATOM 836 N N . SER A 1 104 ? -7.303 4.084 1.476 1.00 98.38 104 SER A N 1
ATOM 837 C CA . SER A 1 104 ? -8.130 4.833 2.423 1.00 98.38 104 SER A CA 1
ATOM 838 C C . SER A 1 104 ? -9.592 4.386 2.371 1.00 98.38 104 SER A C 1
ATOM 840 O O . SER A 1 104 ? -10.182 4.133 3.416 1.00 98.38 104 SER A O 1
ATOM 842 N N . SER A 1 105 ? -10.168 4.223 1.174 1.00 98.19 105 SER A N 1
ATOM 843 C CA . SER A 1 105 ? -11.538 3.715 1.022 1.00 98.19 105 SER A CA 1
ATOM 844 C C . SER A 1 105 ? -11.704 2.282 1.532 1.00 98.19 105 SER A C 1
ATOM 846 O O . SER A 1 105 ? -12.730 1.972 2.127 1.00 98.19 105 SER A O 1
ATOM 848 N N . MET A 1 106 ? -10.709 1.413 1.334 1.00 98.06 106 MET A N 1
ATOM 849 C CA . MET A 1 106 ? -10.747 0.034 1.842 1.00 98.06 106 MET A CA 1
ATOM 850 C C . MET A 1 106 ? -10.707 -0.016 3.370 1.00 98.06 106 MET A C 1
ATOM 852 O O . MET A 1 106 ? -11.449 -0.783 3.975 1.00 98.06 106 MET A O 1
ATOM 856 N N . ILE A 1 107 ? -9.884 0.830 3.994 1.00 97.38 107 ILE A N 1
ATOM 857 C CA . ILE A 1 107 ? -9.837 0.954 5.452 1.00 97.38 107 ILE A CA 1
ATOM 858 C C . ILE A 1 107 ? -11.182 1.477 5.980 1.00 97.38 107 ILE A C 1
ATOM 860 O O . ILE A 1 107 ? -11.739 0.846 6.869 1.00 97.38 107 ILE A O 1
ATOM 864 N N . TYR A 1 108 ? -11.750 2.543 5.397 1.00 96.00 108 TYR A N 1
ATOM 865 C CA . TYR A 1 108 ? -13.086 3.031 5.786 1.00 96.00 108 TYR A CA 1
ATOM 866 C C . TYR A 1 108 ? -14.176 1.961 5.644 1.00 96.00 108 TYR A C 1
ATOM 868 O O . TYR A 1 108 ? -15.075 1.882 6.471 1.00 96.00 108 TYR A O 1
ATOM 876 N N . ALA A 1 109 ? -14.106 1.127 4.603 1.00 95.75 109 ALA A N 1
ATOM 877 C CA . ALA A 1 109 ? -15.063 0.043 4.407 1.00 95.75 109 ALA A CA 1
ATOM 878 C C . ALA A 1 109 ? -14.899 -1.090 5.437 1.00 95.75 109 ALA A C 1
ATOM 880 O O . ALA A 1 109 ? -15.885 -1.724 5.807 1.00 95.75 109 ALA A O 1
ATOM 881 N N . ALA A 1 110 ? -13.669 -1.358 5.885 1.00 95.12 110 ALA A N 1
ATOM 882 C CA . ALA A 1 110 ? -13.373 -2.395 6.871 1.00 95.12 110 ALA A CA 1
ATOM 883 C C . ALA A 1 110 ? -13.623 -1.941 8.323 1.00 95.12 110 ALA A C 1
ATOM 885 O O . ALA A 1 110 ? -13.929 -2.779 9.171 1.00 95.12 110 ALA A O 1
ATOM 886 N N . PHE A 1 111 ? -13.501 -0.639 8.601 1.00 92.69 111 PHE A N 1
ATOM 887 C CA . PHE A 1 111 ? -13.609 -0.035 9.933 1.00 92.69 111 PHE A CA 1
ATOM 888 C C . PHE A 1 111 ? -14.456 1.255 9.876 1.00 92.69 111 PHE A C 1
ATOM 890 O O . PHE A 1 111 ? -13.886 2.347 9.805 1.00 92.69 111 PHE A O 1
ATOM 897 N N . PRO A 1 112 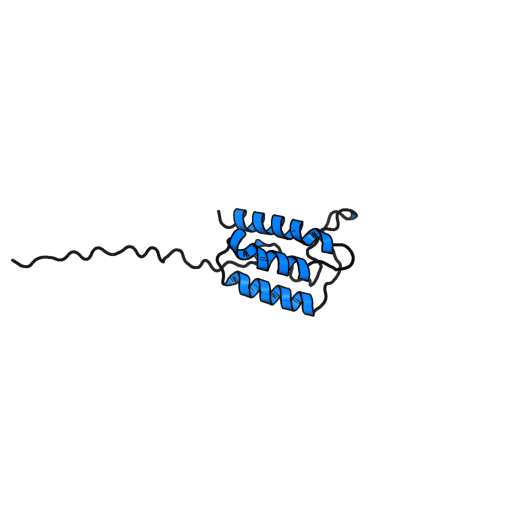? -15.797 1.134 9.843 1.00 76.31 112 PRO A N 1
ATOM 898 C CA . PRO A 1 112 ? -16.716 2.272 9.766 1.00 76.31 112 PRO A CA 1
ATOM 899 C C . PRO A 1 112 ? -16.839 3.070 11.072 1.00 76.31 112 PRO A C 1
ATOM 901 O O . PRO A 1 112 ? -16.660 2.486 12.169 1.00 76.31 112 PRO A O 1
#

pLDDT: mean 87.78, std 18.27, range [37.03, 98.56]